Protein AF-A0A7S2QFL0-F1 (afdb_monomer_lite)

Secondary structure (DSSP, 8-state):
------------PPPPPPHHHHHHHHHHHHHHHHTGGGGTS---GGGEEEEEEEEE-TT-TTSPPEESHHHHHHHHHHHHHHHHHHEEEEEEEEEEEE-GGGTSSEEEEEEEEEEETTEEEEEEEEEEEEE------TTS--S-SS-EEEEEEEEEEEESTTHHHHIIIIISS------

InterPro domains:
  IPR018790 Protein of unknown function DUF2358 [PF10184] (26-129)

pLDDT: mean 84.68, std 16.21, range [34.09, 98.31]

Foldseek 3Di:
DDDDDDDDPPPPDPDDDDLVRVLLVVVVVQCQVCQFCLLPDQGDLLLADQQAWEEEDPPPPPQDIDTGSVLVSVLSVQVSVVCNVFFAPKGKDWDKDACVVVVARIKIWMWIWGDGPNHTWIWTKIKGWHWDADPDDPPDPRPGRTGTRYIYIYTPDTPPPVCVVVCCPRRRDRPPPPD

Structure (mmCIF, N/CA/C/O backbone):
data_AF-A0A7S2QFL0-F1
#
_entry.id   AF-A0A7S2QFL0-F1
#
loop_
_atom_site.group_PDB
_atom_site.id
_atom_site.type_symbol
_atom_site.label_atom_id
_atom_site.label_alt_id
_atom_site.label_comp_id
_atom_site.label_asym_id
_atom_site.label_entity_id
_atom_site.label_seq_id
_atom_site.pdbx_PDB_ins_code
_atom_site.Cartn_x
_atom_site.Cartn_y
_atom_site.Cartn_z
_atom_site.occupancy
_atom_site.B_iso_or_equiv
_atom_site.auth_seq_id
_atom_site.auth_comp_id
_atom_site.auth_asym_id
_atom_site.auth_atom_id
_atom_site.pdbx_PDB_model_num
ATOM 1 N N . ASP A 1 1 ? 7.362 33.899 -61.822 1.00 42.28 1 ASP A N 1
ATOM 2 C CA . ASP A 1 1 ? 8.147 32.772 -61.289 1.00 42.28 1 ASP A CA 1
ATOM 3 C C . ASP A 1 1 ? 7.968 32.593 -59.798 1.00 42.28 1 ASP A C 1
ATOM 5 O O . ASP A 1 1 ? 8.412 33.420 -59.016 1.00 42.28 1 ASP A O 1
ATOM 9 N N . ALA A 1 2 ? 7.305 31.508 -59.418 1.00 51.31 2 ALA A N 1
ATOM 10 C CA . ALA A 1 2 ? 7.349 30.940 -58.079 1.00 51.31 2 ALA A CA 1
ATOM 11 C C . ALA A 1 2 ? 7.235 29.419 -58.228 1.00 51.31 2 ALA A C 1
ATOM 13 O O . ALA A 1 2 ? 6.330 28.965 -58.931 1.00 51.31 2 ALA A O 1
ATOM 14 N N . PRO A 1 3 ? 8.082 28.627 -57.551 1.00 54.56 3 PRO A N 1
ATOM 15 C CA . PRO A 1 3 ? 7.730 27.254 -57.259 1.00 54.56 3 PRO A CA 1
ATOM 16 C C . PRO A 1 3 ? 7.607 27.021 -55.751 1.00 54.56 3 PRO A C 1
ATOM 18 O O . PRO A 1 3 ? 8.546 27.162 -54.972 1.00 54.56 3 PRO A O 1
ATOM 21 N N . LEU A 1 4 ? 6.393 26.604 -55.395 1.00 62.41 4 LEU A N 1
ATOM 22 C CA . LEU A 1 4 ? 6.036 25.741 -54.274 1.00 62.41 4 LEU A CA 1
ATOM 23 C C . LEU A 1 4 ? 7.085 24.649 -54.017 1.00 62.41 4 LEU A C 1
ATOM 25 O O . LEU A 1 4 ? 7.407 23.923 -54.954 1.00 62.41 4 LEU A O 1
ATOM 29 N N . ARG A 1 5 ? 7.443 24.402 -52.747 1.00 47.81 5 ARG A N 1
ATOM 30 C CA . ARG A 1 5 ? 7.598 23.032 -52.214 1.00 47.81 5 ARG A CA 1
ATOM 31 C C . ARG A 1 5 ? 7.212 22.946 -50.734 1.00 47.81 5 ARG A C 1
ATOM 33 O O . ARG A 1 5 ? 7.979 23.299 -49.848 1.00 47.81 5 ARG A O 1
ATOM 40 N N . ARG A 1 6 ? 6.005 22.410 -50.506 1.00 60.31 6 ARG A N 1
ATOM 41 C CA . ARG A 1 6 ? 5.670 21.560 -49.351 1.00 60.31 6 ARG A CA 1
ATOM 42 C C . ARG A 1 6 ? 6.537 20.296 -49.396 1.00 60.31 6 ARG A C 1
ATOM 44 O O . ARG A 1 6 ? 6.692 19.755 -50.486 1.00 60.31 6 ARG A O 1
ATOM 51 N N . CYS A 1 7 ? 7.018 19.841 -48.239 1.00 43.88 7 CYS A N 1
ATOM 52 C CA . CYS A 1 7 ? 7.334 18.452 -47.853 1.00 43.88 7 CYS A CA 1
ATOM 53 C C . CYS A 1 7 ? 8.061 18.517 -46.493 1.00 43.88 7 CYS A C 1
ATOM 55 O O . CYS A 1 7 ? 9.087 19.173 -46.404 1.00 43.88 7 CYS A O 1
ATOM 57 N N . GLY A 1 8 ? 7.627 17.901 -45.401 1.00 47.56 8 GLY A N 1
ATOM 58 C CA . GLY A 1 8 ? 6.448 17.092 -45.161 1.00 47.56 8 GLY A CA 1
ATOM 59 C C . GLY A 1 8 ? 6.207 17.008 -43.655 1.00 47.56 8 GLY A C 1
ATOM 60 O O . GLY A 1 8 ? 7.152 16.987 -42.866 1.00 47.56 8 GLY A O 1
ATOM 61 N N . ASP A 1 9 ? 4.932 16.960 -43.285 1.00 47.44 9 ASP A N 1
ATOM 62 C CA . ASP A 1 9 ? 4.506 16.471 -41.984 1.00 47.44 9 ASP A CA 1
ATOM 63 C C . ASP A 1 9 ? 4.979 15.020 -41.860 1.00 47.44 9 ASP A C 1
ATOM 65 O O . ASP A 1 9 ? 4.362 14.087 -42.381 1.00 47.44 9 ASP A O 1
ATOM 69 N N . LEU A 1 10 ? 6.113 14.823 -41.186 1.00 51.12 10 LEU A N 1
ATOM 70 C CA . LEU A 1 10 ? 6.414 13.553 -40.550 1.00 51.12 10 LEU A CA 1
ATOM 71 C C . LEU A 1 10 ? 5.341 13.369 -39.482 1.00 51.12 10 LEU A C 1
ATOM 73 O O . LEU A 1 10 ? 5.481 13.843 -38.357 1.00 51.12 10 LEU A O 1
ATOM 77 N N . LEU A 1 11 ? 4.255 12.700 -39.867 1.00 51.00 11 LEU A N 1
ATOM 78 C CA . LEU A 1 11 ? 3.348 12.022 -38.956 1.00 51.00 11 LEU A CA 1
ATOM 79 C C . LEU A 1 11 ? 4.210 11.093 -38.099 1.00 51.00 11 LEU A C 1
ATOM 81 O O . LEU A 1 11 ? 4.476 9.947 -38.467 1.00 51.00 11 LEU A O 1
ATOM 85 N N . GLN A 1 12 ? 4.711 11.619 -36.981 1.00 56.94 12 GLN A N 1
ATOM 86 C CA . GLN A 1 12 ? 5.310 10.820 -35.934 1.00 56.94 12 GLN A CA 1
ATOM 87 C C . GLN A 1 12 ? 4.223 9.839 -35.523 1.00 56.94 12 GLN A C 1
ATOM 89 O O . GLN A 1 12 ? 3.189 10.222 -34.973 1.00 56.94 12 GLN A O 1
ATOM 94 N N . ARG A 1 13 ? 4.426 8.564 -35.867 1.00 52.84 13 ARG A N 1
ATOM 95 C CA . ARG A 1 13 ? 3.667 7.480 -35.254 1.00 52.84 13 ARG A CA 1
ATOM 96 C C . ARG A 1 13 ? 3.720 7.729 -33.746 1.00 52.84 13 ARG A C 1
ATOM 98 O O . ARG A 1 13 ? 4.829 7.947 -33.252 1.00 52.84 13 ARG A O 1
ATOM 105 N N . PRO A 1 14 ? 2.581 7.733 -33.034 1.00 53.66 14 PRO A N 1
ATOM 106 C CA . PRO A 1 14 ? 2.614 7.866 -31.589 1.00 53.66 14 PRO A CA 1
ATOM 107 C C . PRO A 1 14 ? 3.565 6.797 -31.053 1.00 53.66 14 PRO A C 1
ATOM 109 O O . PRO A 1 14 ? 3.395 5.608 -31.338 1.00 53.66 14 PRO A O 1
ATOM 112 N N . VAL A 1 15 ? 4.628 7.245 -30.382 1.00 74.44 15 VAL A N 1
ATOM 113 C CA . VAL A 1 15 ? 5.564 6.353 -29.704 1.00 74.44 15 VAL A CA 1
ATOM 114 C C . VAL A 1 15 ? 4.725 5.624 -28.664 1.00 74.44 15 VAL A C 1
ATOM 116 O O . VAL A 1 15 ? 4.092 6.259 -27.821 1.00 74.44 15 VAL A O 1
ATOM 119 N N . GLY A 1 16 ? 4.614 4.304 -28.810 1.00 73.69 16 GLY A N 1
ATOM 120 C CA . GLY A 1 16 ? 3.891 3.486 -27.844 1.00 73.69 16 GLY A CA 1
ATOM 121 C C . GLY A 1 16 ? 4.523 3.615 -26.453 1.00 73.69 16 GLY A C 1
ATOM 122 O O . GLY A 1 16 ? 5.692 3.993 -26.354 1.00 73.69 16 GLY A O 1
ATOM 123 N N . PRO A 1 17 ? 3.773 3.300 -25.387 1.00 82.69 17 PRO A N 1
ATOM 124 C CA . PRO A 1 17 ? 4.315 3.324 -24.036 1.00 82.69 17 PRO A CA 1
ATOM 125 C C . PRO A 1 17 ? 5.535 2.404 -23.932 1.00 82.69 17 PRO A C 1
ATOM 127 O O . PRO A 1 17 ? 5.540 1.286 -24.451 1.00 82.69 17 PRO A O 1
ATOM 130 N N . SER A 1 18 ? 6.565 2.888 -23.249 1.00 89.94 18 SER A N 1
ATOM 131 C CA . SER A 1 18 ? 7.755 2.126 -22.887 1.00 89.94 18 SER A CA 1
ATOM 132 C C . SER A 1 18 ? 7.416 0.943 -21.973 1.00 89.94 18 SER A C 1
ATOM 134 O O . SER A 1 18 ? 6.401 0.934 -21.275 1.00 89.94 18 SER A O 1
ATOM 136 N N . ASP A 1 19 ? 8.310 -0.044 -21.901 1.00 90.31 19 ASP A N 1
ATOM 137 C CA . ASP A 1 19 ? 8.172 -1.191 -20.990 1.00 90.31 19 ASP A CA 1
ATOM 138 C C . ASP A 1 19 ? 8.045 -0.778 -19.514 1.00 90.31 19 ASP A C 1
ATOM 140 O O . ASP A 1 19 ? 7.372 -1.447 -18.719 1.00 90.31 19 ASP A O 1
ATOM 144 N N . TYR A 1 20 ? 8.684 0.337 -19.148 1.00 92.25 20 TYR A N 1
ATOM 145 C CA . TYR A 1 20 ? 8.539 0.952 -17.834 1.00 92.25 20 TYR A CA 1
ATOM 146 C C . TYR A 1 20 ? 7.111 1.464 -17.619 1.00 92.25 20 TYR A C 1
ATOM 148 O O . TYR A 1 20 ? 6.484 1.107 -16.624 1.00 92.25 20 TYR A O 1
ATOM 156 N N . GLU A 1 21 ? 6.563 2.235 -18.562 1.00 93.94 21 GLU A N 1
ATOM 157 C CA . GLU A 1 21 ? 5.194 2.767 -18.485 1.00 93.94 21 GLU A CA 1
ATOM 158 C C . GLU A 1 21 ? 4.143 1.650 -18.485 1.00 93.94 21 GLU A C 1
ATOM 160 O O . GLU A 1 21 ? 3.173 1.713 -17.730 1.00 93.94 21 GLU A O 1
ATOM 165 N N . LEU A 1 22 ? 4.361 0.584 -19.261 1.00 93.00 22 LEU A N 1
ATOM 166 C CA . LEU A 1 22 ? 3.514 -0.610 -19.245 1.00 93.00 22 LEU A CA 1
ATOM 167 C C . LEU A 1 22 ? 3.547 -1.316 -17.884 1.00 93.00 22 LEU A C 1
ATOM 169 O O . LEU A 1 22 ? 2.497 -1.704 -17.364 1.00 93.00 22 LEU A O 1
ATOM 173 N N . SER A 1 23 ? 4.733 -1.470 -17.288 1.00 94.38 23 SER A N 1
ATOM 174 C CA . SER A 1 23 ? 4.872 -2.062 -15.953 1.00 94.38 23 SER A CA 1
ATOM 175 C C . SER A 1 23 ? 4.203 -1.190 -14.889 1.00 94.38 23 SER A C 1
ATOM 177 O O . SER A 1 23 ? 3.433 -1.696 -14.073 1.00 94.38 23 SER A O 1
ATOM 179 N N . LEU A 1 24 ? 4.427 0.125 -14.940 1.00 95.81 24 LEU A N 1
ATOM 180 C CA . LEU A 1 24 ? 3.831 1.104 -14.034 1.00 95.81 24 LEU A CA 1
ATOM 181 C C . LEU A 1 24 ? 2.299 1.098 -14.114 1.00 95.81 24 LEU A C 1
ATOM 183 O O . LEU A 1 24 ? 1.635 1.117 -13.077 1.00 95.81 24 LEU A O 1
ATOM 187 N N . GLY A 1 25 ? 1.738 1.019 -15.325 1.00 96.06 25 GLY A N 1
ATOM 188 C CA . GLY A 1 25 ? 0.298 0.893 -15.554 1.00 96.06 25 GLY A CA 1
ATOM 189 C C . GLY A 1 25 ? -0.277 -0.369 -14.910 1.00 96.06 25 GLY A C 1
ATOM 190 O O . GLY A 1 25 ? -1.190 -0.280 -14.094 1.00 96.06 25 GLY A O 1
ATOM 191 N N . ARG A 1 26 ? 0.329 -1.536 -15.169 1.00 96.06 26 ARG A N 1
ATOM 192 C CA . ARG A 1 26 ? -0.095 -2.817 -14.567 1.00 96.06 26 ARG A CA 1
ATOM 193 C C . ARG A 1 26 ? -0.021 -2.811 -13.040 1.00 96.06 26 ARG A C 1
ATOM 195 O O . ARG A 1 26 ? -0.923 -3.323 -12.375 1.00 96.06 26 ARG A O 1
ATOM 202 N N . ILE A 1 27 ? 1.043 -2.236 -12.480 1.00 97.25 27 ILE A N 1
ATOM 203 C CA . ILE A 1 27 ? 1.208 -2.082 -11.029 1.00 97.25 27 ILE A CA 1
ATOM 204 C C . ILE A 1 27 ? 0.105 -1.179 -10.477 1.00 97.25 27 ILE A C 1
ATOM 206 O O . ILE A 1 27 ? -0.557 -1.545 -9.510 1.00 97.25 27 ILE A O 1
ATOM 210 N N . THR A 1 28 ? -0.138 -0.038 -11.119 1.00 97.94 28 THR A N 1
ATOM 211 C CA . THR A 1 28 ? -1.191 0.908 -10.732 1.00 97.94 28 THR A CA 1
ATOM 212 C C . THR A 1 28 ? -2.564 0.239 -10.718 1.00 97.94 28 THR A C 1
ATOM 214 O O . THR A 1 28 ? -3.293 0.373 -9.737 1.00 97.94 28 THR A O 1
ATOM 217 N N . ASP A 1 29 ? -2.911 -0.511 -11.762 1.00 97.56 29 ASP A N 1
ATOM 218 C CA . ASP A 1 29 ? -4.202 -1.198 -11.861 1.00 97.56 29 ASP A CA 1
ATOM 219 C C . ASP A 1 29 ? -4.348 -2.299 -10.806 1.00 97.56 29 ASP A C 1
ATOM 221 O O . ASP A 1 29 ? -5.400 -2.426 -10.175 1.00 97.56 29 ASP A O 1
ATOM 225 N N . THR A 1 30 ? -3.268 -3.039 -10.545 1.00 97.44 30 THR A N 1
ATOM 226 C CA . THR A 1 30 ? -3.239 -4.044 -9.476 1.00 97.44 30 THR A CA 1
ATOM 227 C C . THR A 1 30 ? -3.480 -3.397 -8.116 1.00 97.44 30 THR A C 1
ATOM 229 O O . THR A 1 30 ? -4.362 -3.833 -7.381 1.00 97.44 30 THR A O 1
ATOM 232 N N . LEU A 1 31 ? -2.762 -2.316 -7.795 1.00 97.56 31 LEU A N 1
ATOM 233 C CA . LEU A 1 31 ? -2.926 -1.596 -6.531 1.00 97.56 31 LEU A CA 1
ATOM 234 C C . LEU A 1 31 ? -4.339 -1.003 -6.403 1.00 97.56 31 LEU A C 1
ATOM 236 O O . LEU A 1 31 ? -4.967 -1.158 -5.358 1.00 97.56 31 LEU A O 1
ATOM 240 N N . ARG A 1 32 ? -4.890 -0.398 -7.466 1.00 97.69 32 ARG A N 1
ATOM 241 C CA . ARG A 1 32 ? -6.273 0.121 -7.471 1.00 97.69 32 ARG A CA 1
ATOM 242 C C . ARG A 1 32 ? -7.311 -0.951 -7.161 1.00 97.69 32 ARG A C 1
ATOM 244 O O . ARG A 1 32 ? -8.336 -0.624 -6.577 1.00 97.69 32 ARG A O 1
ATOM 251 N N . SER A 1 33 ? -7.065 -2.196 -7.562 1.00 97.25 33 SER A N 1
ATOM 252 C CA . SER A 1 33 ? -7.954 -3.316 -7.252 1.00 97.25 33 SER A CA 1
ATOM 253 C C . SER A 1 33 ? -7.703 -3.900 -5.860 1.00 97.25 33 SER A C 1
ATOM 255 O O . SER A 1 33 ? -8.649 -4.278 -5.174 1.00 97.25 33 SER A O 1
ATOM 257 N N . ASP A 1 34 ? -6.443 -3.991 -5.436 1.00 96.94 34 ASP A N 1
ATOM 258 C CA . ASP A 1 34 ? -6.057 -4.660 -4.192 1.00 96.94 34 ASP A CA 1
ATOM 259 C C . ASP A 1 34 ? -6.375 -3.840 -2.941 1.00 96.94 34 ASP A C 1
ATOM 261 O O . ASP A 1 34 ? -6.775 -4.421 -1.935 1.00 96.94 34 ASP A O 1
ATOM 265 N N . TYR A 1 35 ? -6.224 -2.512 -2.989 1.00 96.56 35 TYR A N 1
ATOM 266 C CA . TYR A 1 35 ? -6.507 -1.662 -1.830 1.00 96.56 35 TYR A CA 1
ATOM 267 C C . TYR A 1 35 ? -7.977 -1.753 -1.394 1.00 96.56 35 TYR A C 1
ATOM 269 O O . TYR A 1 35 ? -8.200 -2.133 -0.249 1.00 96.56 35 TYR A O 1
ATOM 277 N N . PRO A 1 36 ? -8.984 -1.489 -2.253 1.00 96.94 36 PRO A N 1
ATOM 278 C CA . PRO A 1 36 ? -10.389 -1.586 -1.849 1.00 96.94 36 PRO A CA 1
ATOM 279 C C . PRO A 1 36 ? -10.800 -2.989 -1.407 1.00 96.94 36 PRO A C 1
ATOM 281 O O . PRO A 1 36 ? -11.578 -3.139 -0.471 1.00 96.94 36 PRO A O 1
ATOM 284 N N . ALA A 1 37 ? -10.220 -4.020 -2.023 1.00 96.56 37 ALA A N 1
ATOM 285 C CA . ALA A 1 37 ? -10.517 -5.413 -1.713 1.00 96.56 37 ALA A CA 1
ATOM 286 C C . ALA A 1 37 ? -9.706 -5.965 -0.519 1.00 96.56 37 ALA A C 1
ATOM 288 O O . ALA A 1 37 ? -9.667 -7.181 -0.311 1.00 96.56 37 ALA A O 1
ATOM 289 N N . PHE A 1 38 ? -9.056 -5.100 0.273 1.00 95.56 38 PHE A N 1
ATOM 290 C CA . PHE A 1 38 ? -8.172 -5.494 1.375 1.00 95.56 38 PHE A CA 1
ATOM 291 C C . PHE A 1 38 ? -8.852 -6.396 2.412 1.00 95.56 38 PHE A C 1
ATOM 293 O O . PHE A 1 38 ? -8.197 -7.262 2.980 1.00 95.56 38 PHE A O 1
ATOM 300 N N . PHE A 1 39 ? -10.151 -6.242 2.666 1.00 94.44 39 PHE A N 1
ATOM 301 C CA . PHE A 1 39 ? -10.878 -7.116 3.597 1.00 94.44 39 PHE A CA 1
ATOM 302 C C . PHE A 1 39 ? -11.533 -8.329 2.916 1.00 94.44 39 PHE A C 1
ATOM 304 O O . PHE A 1 39 ? -11.990 -9.239 3.600 1.00 94.44 39 PHE A O 1
ATOM 311 N N . GLU A 1 40 ? -11.548 -8.375 1.583 1.00 93.75 40 GLU A N 1
ATOM 312 C CA . GLU A 1 40 ? -12.319 -9.349 0.800 1.00 93.75 40 GLU A CA 1
ATOM 313 C C . GLU A 1 40 ? -11.455 -10.485 0.242 1.00 93.75 40 GLU A C 1
ATOM 315 O O . GLU A 1 40 ? -11.883 -11.639 0.195 1.00 93.75 40 GLU A O 1
ATOM 320 N N . ARG A 1 41 ? -10.227 -10.183 -0.199 1.00 94.25 41 ARG A N 1
ATOM 321 C CA . ARG A 1 41 ? -9.336 -11.161 -0.842 1.00 94.25 41 ARG A CA 1
ATOM 322 C C . ARG A 1 41 ? -7.871 -10.843 -0.606 1.00 94.25 41 ARG A C 1
ATOM 324 O O . ARG A 1 41 ? -7.492 -9.690 -0.431 1.00 94.25 41 ARG A O 1
ATOM 331 N N . SER A 1 42 ? -7.007 -11.853 -0.684 1.00 91.62 42 SER A N 1
ATOM 332 C CA . SER A 1 42 ? -5.560 -11.619 -0.627 1.00 91.62 42 SER A CA 1
ATOM 333 C C . SER A 1 42 ? -5.071 -10.707 -1.765 1.00 91.62 42 SER A C 1
ATOM 335 O O . SER A 1 42 ? -5.552 -10.843 -2.898 1.00 91.62 42 SER A O 1
ATOM 337 N N . PRO A 1 43 ? -4.097 -9.815 -1.492 1.00 92.88 43 PRO A N 1
ATOM 338 C CA . PRO A 1 43 ? -3.509 -8.971 -2.516 1.00 92.88 43 PRO A CA 1
ATOM 339 C C . PRO A 1 43 ? -2.668 -9.802 -3.480 1.00 92.88 43 PRO A C 1
ATOM 341 O O . PRO A 1 43 ? -2.191 -10.906 -3.183 1.00 92.88 43 PRO A O 1
ATOM 344 N N . SER A 1 44 ? -2.481 -9.243 -4.658 1.00 93.19 44 SER A N 1
ATOM 345 C CA . SER A 1 44 ? -1.753 -9.853 -5.739 1.00 93.19 44 SER A CA 1
ATOM 346 C C . SER A 1 44 ? -0.259 -9.578 -5.603 1.00 93.19 44 SER A C 1
ATOM 348 O O . SER A 1 44 ? 0.213 -8.451 -5.726 1.00 93.19 44 SER A O 1
ATOM 350 N N . PHE A 1 45 ? 0.527 -10.631 -5.382 1.00 94.25 45 PHE A N 1
ATOM 351 C CA . PHE A 1 45 ? 1.963 -10.472 -5.142 1.00 94.25 45 PHE A CA 1
ATOM 352 C C . PHE A 1 45 ? 2.831 -10.521 -6.408 1.00 94.25 45 PHE A C 1
ATOM 354 O O . PHE A 1 45 ? 4.053 -10.406 -6.317 1.00 94.25 45 PHE A O 1
ATOM 361 N N . HIS A 1 46 ? 2.251 -10.711 -7.597 1.00 93.69 46 HIS A N 1
ATOM 362 C CA . HIS A 1 46 ? 3.036 -10.843 -8.833 1.00 93.69 46 HIS A CA 1
ATOM 363 C C . HIS A 1 46 ? 3.721 -9.534 -9.255 1.00 93.69 46 HIS A C 1
ATOM 365 O O . HIS A 1 46 ? 4.682 -9.581 -10.014 1.00 93.69 46 HIS A O 1
ATOM 371 N N . ILE A 1 47 ? 3.261 -8.393 -8.732 1.00 94.75 47 ILE A N 1
ATOM 372 C CA . ILE A 1 47 ? 3.827 -7.073 -9.024 1.00 94.75 47 ILE A CA 1
ATOM 373 C C . ILE A 1 47 ? 5.153 -6.786 -8.312 1.00 94.75 47 ILE A C 1
ATOM 375 O O . ILE A 1 47 ? 5.838 -5.824 -8.654 1.00 94.75 47 ILE A O 1
ATOM 379 N N . TYR A 1 48 ? 5.511 -7.602 -7.320 1.00 95.38 48 TYR A N 1
ATOM 380 C CA . TYR A 1 48 ? 6.685 -7.390 -6.479 1.00 95.38 48 TYR A CA 1
ATOM 381 C C . TYR A 1 48 ? 7.867 -8.244 -6.922 1.00 95.38 48 TYR A C 1
ATOM 383 O O . TYR A 1 48 ? 7.709 -9.425 -7.256 1.00 95.38 48 TYR A O 1
ATOM 391 N N . ASP A 1 49 ? 9.047 -7.643 -6.850 1.00 94.56 49 ASP A N 1
ATOM 392 C CA . ASP A 1 49 ? 10.328 -8.298 -7.059 1.00 94.56 49 ASP A CA 1
ATOM 393 C C . ASP A 1 49 ? 10.623 -9.297 -5.932 1.00 94.56 49 ASP A C 1
ATOM 395 O O . ASP A 1 49 ? 10.196 -9.115 -4.786 1.00 94.56 49 ASP A O 1
ATOM 399 N N . ASP A 1 50 ? 11.360 -10.364 -6.239 1.00 93.00 50 ASP A N 1
ATOM 400 C CA . ASP A 1 50 ? 11.689 -11.397 -5.255 1.00 93.00 50 ASP A CA 1
ATOM 401 C C . ASP A 1 50 ? 12.600 -10.862 -4.135 1.00 93.00 50 ASP A C 1
ATOM 403 O O . ASP A 1 50 ? 12.481 -11.300 -2.985 1.00 93.00 50 ASP A O 1
ATOM 407 N N . ALA A 1 51 ? 13.427 -9.853 -4.428 1.00 94.31 51 ALA A N 1
ATOM 408 C CA . ALA A 1 51 ? 14.308 -9.167 -3.487 1.00 94.31 51 ALA A CA 1
ATOM 409 C C . ALA A 1 51 ? 13.687 -7.897 -2.872 1.00 94.31 51 ALA A C 1
ATOM 411 O O . ALA A 1 51 ? 14.419 -7.075 -2.315 1.00 94.31 51 ALA A O 1
ATOM 412 N N . ILE A 1 52 ? 12.355 -7.739 -2.927 1.00 95.12 52 ILE A N 1
ATOM 413 C CA . ILE A 1 52 ? 11.661 -6.557 -2.400 1.00 95.12 52 ILE A CA 1
ATOM 414 C C . ILE A 1 52 ? 12.113 -6.168 -0.989 1.00 95.12 52 ILE A C 1
ATOM 416 O O . ILE A 1 52 ? 12.251 -6.997 -0.084 1.00 95.12 52 ILE A O 1
ATOM 420 N N . VAL A 1 53 ? 12.282 -4.866 -0.801 1.00 95.50 53 VAL A N 1
ATOM 421 C CA . VAL A 1 53 ? 12.567 -4.227 0.475 1.00 95.50 53 VAL A CA 1
ATOM 422 C C . VAL A 1 53 ? 11.317 -3.488 0.946 1.00 95.50 53 VAL A C 1
ATOM 424 O O . VAL A 1 53 ? 10.782 -2.637 0.239 1.00 95.50 53 VAL A O 1
ATOM 427 N N . PHE A 1 54 ? 10.856 -3.809 2.151 1.00 93.81 54 PHE A N 1
ATOM 428 C CA . PHE A 1 54 ? 9.664 -3.231 2.756 1.00 93.81 54 PHE A CA 1
ATOM 429 C C . PHE A 1 54 ? 9.979 -2.545 4.088 1.00 93.81 54 PHE A C 1
ATOM 431 O O . PHE A 1 54 ? 10.623 -3.125 4.967 1.00 93.81 54 PHE A O 1
ATOM 438 N N . MET A 1 55 ? 9.527 -1.301 4.239 1.00 91.69 55 MET A N 1
ATOM 439 C CA . MET A 1 55 ? 9.849 -0.441 5.379 1.00 91.69 55 MET A CA 1
ATOM 440 C C . MET A 1 55 ? 8.625 0.277 5.943 1.00 91.69 55 MET A C 1
ATOM 442 O O . MET A 1 55 ? 7.723 0.669 5.204 1.00 91.69 55 MET A O 1
ATOM 446 N N . LEU A 1 56 ? 8.647 0.525 7.253 1.00 89.38 56 LEU A N 1
ATOM 447 C CA . LEU A 1 56 ? 7.813 1.554 7.869 1.00 89.38 56 LEU A CA 1
ATOM 448 C C . LEU A 1 56 ? 8.628 2.841 7.993 1.00 89.38 56 LEU A C 1
ATOM 450 O O . LEU A 1 56 ? 9.725 2.833 8.553 1.00 89.38 56 LEU A O 1
ATOM 454 N N . GLY A 1 57 ? 8.095 3.926 7.441 1.00 86.88 57 GLY A N 1
ATOM 455 C CA . GLY A 1 57 ? 8.612 5.274 7.634 1.00 86.88 57 GLY A CA 1
ATOM 456 C C . GLY A 1 57 ? 8.017 5.900 8.892 1.00 86.88 57 GLY A C 1
ATOM 457 O O . GLY A 1 57 ? 7.893 5.247 9.929 1.00 86.88 57 GLY A O 1
ATOM 458 N N . THR A 1 58 ? 7.633 7.170 8.813 1.00 83.69 58 THR A N 1
ATOM 459 C CA . THR A 1 58 ? 7.074 7.922 9.948 1.00 83.69 58 THR A CA 1
ATOM 460 C C . THR A 1 58 ? 5.778 7.278 10.471 1.00 83.69 58 THR A C 1
ATOM 462 O O . THR A 1 58 ? 4.969 6.826 9.658 1.00 83.69 58 THR A O 1
ATOM 465 N N . PRO A 1 59 ? 5.518 7.226 11.795 1.00 79.62 59 PRO A N 1
ATOM 466 C CA . PRO A 1 59 ? 6.374 7.602 12.930 1.00 79.62 59 PRO A CA 1
ATOM 467 C C . PRO A 1 59 ? 7.258 6.448 13.448 1.00 79.62 59 PRO A C 1
ATOM 469 O O . PRO A 1 59 ? 7.727 6.484 14.582 1.00 79.62 59 PRO A O 1
ATOM 472 N N . PHE A 1 60 ? 7.465 5.400 12.657 1.00 82.19 60 PHE A N 1
ATOM 473 C CA . PHE A 1 60 ? 8.092 4.140 13.059 1.00 82.19 60 PHE A CA 1
ATOM 474 C C . PHE A 1 60 ? 9.545 4.005 12.574 1.00 82.19 60 PHE A C 1
ATOM 476 O O . PHE A 1 60 ? 10.029 2.904 12.300 1.00 82.19 60 PHE A O 1
ATOM 483 N N . HIS A 1 61 ? 10.271 5.122 12.492 1.00 69.88 61 HIS A N 1
ATOM 484 C CA . HIS A 1 61 ? 11.691 5.111 12.151 1.00 69.88 61 HIS A CA 1
ATOM 485 C C . HIS A 1 61 ? 12.476 4.280 13.180 1.00 69.88 61 HIS A C 1
ATOM 487 O O . HIS A 1 61 ? 12.395 4.528 14.380 1.00 69.88 61 HIS A O 1
ATOM 493 N N . GLY A 1 62 ? 13.224 3.279 12.714 1.00 69.62 62 GLY A N 1
ATOM 494 C CA . GLY A 1 62 ? 14.003 2.368 13.567 1.00 69.62 62 GLY A CA 1
ATOM 495 C C . GLY A 1 62 ? 13.443 0.949 13.652 1.00 69.62 62 GLY A C 1
ATOM 496 O O . GLY A 1 62 ? 14.103 0.055 14.179 1.00 69.62 62 GLY A O 1
ATOM 497 N N . VAL A 1 63 ? 12.260 0.710 13.089 1.00 80.75 63 VAL A N 1
ATOM 498 C CA . VAL A 1 63 ? 11.731 -0.642 12.952 1.00 80.75 63 VAL A CA 1
ATOM 499 C C . VAL A 1 63 ? 12.457 -1.381 11.811 1.00 80.75 63 VAL A C 1
ATOM 501 O O . VAL A 1 63 ? 12.729 -0.811 10.754 1.00 80.75 63 VAL A O 1
ATOM 504 N N . GLN A 1 64 ? 12.806 -2.655 12.031 1.00 82.56 64 GLN A N 1
ATOM 505 C CA . GLN A 1 64 ? 13.613 -3.445 11.097 1.00 82.56 64 GLN A CA 1
ATOM 506 C C . GLN A 1 64 ? 12.946 -3.581 9.722 1.00 82.56 64 GLN A C 1
ATOM 508 O O . GLN A 1 64 ? 11.802 -4.009 9.607 1.00 82.56 64 GLN A O 1
ATOM 513 N N . THR A 1 65 ? 13.698 -3.282 8.667 1.00 89.12 65 THR A N 1
ATOM 514 C CA . THR A 1 65 ? 13.288 -3.500 7.278 1.00 89.12 65 THR A CA 1
ATOM 515 C C . THR A 1 65 ? 13.029 -4.979 6.991 1.00 89.12 65 THR A C 1
ATOM 517 O O . THR A 1 65 ? 13.878 -5.830 7.265 1.00 89.12 65 THR A O 1
ATOM 520 N N . LEU A 1 66 ? 11.897 -5.284 6.359 1.00 90.56 66 LEU A N 1
ATOM 521 C CA . LEU A 1 66 ? 11.598 -6.617 5.845 1.00 90.56 66 LEU A CA 1
ATOM 522 C C . LEU A 1 66 ? 12.199 -6.764 4.446 1.00 90.56 66 LEU A C 1
ATOM 524 O O . LEU A 1 66 ? 12.007 -5.910 3.585 1.00 90.56 66 LEU A O 1
ATOM 528 N N . ARG A 1 67 ? 12.944 -7.846 4.217 1.00 93.25 67 ARG A N 1
ATOM 529 C CA . ARG A 1 67 ? 13.585 -8.132 2.929 1.00 93.25 67 ARG A CA 1
ATOM 530 C C . ARG A 1 67 ? 13.097 -9.459 2.368 1.00 93.25 67 ARG A C 1
ATOM 532 O O . ARG A 1 67 ? 12.918 -10.429 3.109 1.00 93.25 67 ARG A O 1
ATOM 539 N N . GLY A 1 68 ? 12.931 -9.486 1.054 1.00 94.00 68 GLY A N 1
ATOM 540 C CA . GLY A 1 68 ? 12.509 -10.649 0.297 1.00 94.00 68 GLY A CA 1
ATOM 541 C C . GLY A 1 68 ? 10.992 -10.810 0.250 1.00 94.00 68 GLY A C 1
ATOM 542 O O . GLY A 1 68 ? 10.268 -10.631 1.237 1.00 94.00 68 GLY A O 1
ATOM 543 N N . LYS A 1 69 ? 10.505 -11.228 -0.916 1.00 93.12 69 LYS A N 1
ATOM 544 C CA . LYS A 1 69 ? 9.078 -11.354 -1.222 1.00 93.12 69 LYS A CA 1
ATOM 545 C C . LYS A 1 69 ? 8.349 -12.320 -0.306 1.00 93.12 69 LYS A C 1
ATOM 547 O O . LYS A 1 69 ? 7.229 -12.033 0.100 1.00 93.12 69 LYS A O 1
ATOM 552 N N . ARG A 1 70 ? 8.977 -13.433 0.086 1.00 92.44 70 ARG A N 1
ATOM 553 C CA . ARG A 1 70 ? 8.373 -14.407 1.012 1.00 92.44 70 ARG A CA 1
ATOM 554 C C . ARG A 1 70 ? 8.038 -13.771 2.364 1.00 92.44 70 ARG A C 1
ATOM 556 O O . ARG A 1 70 ? 6.913 -13.917 2.843 1.00 92.44 70 ARG A O 1
ATOM 563 N N . SER A 1 71 ? 8.995 -13.056 2.952 1.00 90.19 71 SER A N 1
ATOM 564 C CA . SER A 1 71 ? 8.831 -12.356 4.231 1.00 90.19 71 SER A CA 1
ATOM 565 C C . SER A 1 71 ? 7.764 -11.271 4.125 1.00 90.19 71 SER A C 1
ATOM 567 O O . SER A 1 71 ? 6.873 -11.194 4.969 1.00 90.19 71 SER A O 1
ATOM 569 N N . TYR A 1 72 ? 7.805 -10.496 3.040 1.00 91.31 72 TYR A N 1
ATOM 570 C CA . TYR A 1 72 ? 6.817 -9.466 2.737 1.00 91.31 72 TYR A CA 1
ATOM 571 C C . TYR A 1 72 ? 5.391 -10.030 2.619 1.00 91.31 72 TYR A C 1
ATOM 573 O O . TYR A 1 72 ? 4.480 -9.561 3.301 1.00 91.31 72 TYR A O 1
ATOM 581 N N . CYS A 1 73 ? 5.199 -11.096 1.833 1.00 92.06 73 CYS A N 1
ATOM 582 C CA . CYS A 1 73 ? 3.901 -11.756 1.666 1.00 92.06 73 CYS A CA 1
ATOM 583 C C . CYS A 1 73 ? 3.364 -12.293 2.997 1.00 92.06 73 CYS A C 1
ATOM 585 O O . CYS A 1 73 ? 2.176 -12.152 3.286 1.00 92.06 73 CYS A O 1
ATOM 587 N N . LYS A 1 74 ? 4.228 -12.909 3.816 1.00 89.88 74 LYS A N 1
ATOM 588 C CA . LYS A 1 74 ? 3.855 -13.421 5.142 1.00 89.88 74 LYS A CA 1
ATOM 589 C C . LYS A 1 74 ? 3.384 -12.287 6.053 1.00 89.88 74 LYS A C 1
ATOM 591 O O . LYS A 1 74 ? 2.330 -12.419 6.669 1.00 89.88 74 LYS A O 1
ATOM 596 N N . ALA A 1 75 ? 4.125 -11.180 6.101 1.00 86.88 75 ALA A N 1
ATOM 597 C CA . ALA A 1 75 ? 3.781 -10.024 6.923 1.00 86.88 75 ALA A CA 1
ATOM 598 C C . ALA A 1 75 ? 2.458 -9.379 6.486 1.00 86.88 75 ALA A C 1
ATOM 600 O O . ALA A 1 75 ? 1.611 -9.102 7.331 1.00 86.88 75 ALA A O 1
ATOM 601 N N . LEU A 1 76 ? 2.242 -9.177 5.182 1.00 89.25 76 LEU A N 1
ATOM 602 C CA . LEU A 1 76 ? 0.987 -8.605 4.688 1.00 89.25 76 LEU A CA 1
ATOM 603 C C . LEU A 1 76 ? -0.216 -9.519 4.913 1.00 89.25 76 LEU A C 1
ATOM 605 O O . LEU A 1 76 ? -1.263 -9.038 5.331 1.00 89.25 76 LEU A O 1
ATOM 609 N N . ARG A 1 77 ? -0.075 -10.830 4.695 1.00 90.44 77 ARG A N 1
ATOM 610 C CA . ARG A 1 77 ? -1.153 -11.782 5.002 1.00 90.44 77 ARG A CA 1
ATOM 611 C C . ARG A 1 77 ? -1.481 -11.794 6.490 1.00 90.44 77 ARG A C 1
ATOM 613 O O . ARG A 1 77 ? -2.650 -11.799 6.841 1.00 90.44 77 ARG A O 1
ATOM 620 N N . ALA A 1 78 ? -0.471 -11.756 7.360 1.00 86.75 78 ALA A N 1
ATOM 621 C CA . ALA A 1 78 ? -0.693 -11.669 8.801 1.00 86.75 78 ALA A CA 1
ATOM 622 C C . ALA A 1 78 ? -1.449 -10.386 9.177 1.00 86.75 78 ALA A C 1
ATOM 624 O O . ALA A 1 78 ? -2.422 -10.461 9.924 1.00 86.75 78 ALA A O 1
ATOM 625 N N . LEU A 1 79 ? -1.061 -9.234 8.615 1.00 87.31 79 LEU A N 1
ATOM 626 C CA . LEU A 1 79 ? -1.785 -7.975 8.809 1.00 87.31 79 LEU A CA 1
ATOM 627 C C . LEU A 1 79 ? -3.238 -8.084 8.354 1.00 87.31 79 LEU A C 1
ATOM 629 O O . LEU A 1 79 ? -4.136 -7.682 9.084 1.00 87.31 79 LEU A O 1
ATOM 633 N N . GLN A 1 80 ? -3.459 -8.631 7.163 1.00 90.81 80 GLN A N 1
ATOM 634 C CA . GLN A 1 80 ? -4.784 -8.775 6.580 1.00 90.81 80 GLN A CA 1
ATOM 635 C C . GLN A 1 80 ? -5.673 -9.690 7.425 1.00 90.81 80 GLN A C 1
ATOM 637 O O . GLN A 1 80 ? -6.804 -9.327 7.723 1.00 90.81 80 GLN A O 1
ATOM 642 N N . THR A 1 81 ? -5.155 -10.832 7.880 1.00 88.56 81 THR A N 1
ATOM 643 C CA . THR A 1 81 ? -5.878 -11.740 8.779 1.00 88.56 81 THR A CA 1
ATOM 644 C C . THR A 1 81 ? -6.214 -11.062 10.105 1.00 88.56 81 THR A C 1
ATOM 646 O O . THR A 1 81 ? -7.335 -11.178 10.591 1.00 88.56 81 THR A O 1
ATOM 649 N N . LEU A 1 82 ? -5.265 -10.334 10.702 1.00 85.88 82 LEU A N 1
ATOM 650 C CA . LEU A 1 82 ? -5.509 -9.592 11.941 1.00 85.88 82 LEU A CA 1
ATOM 651 C C . LEU A 1 82 ? -6.585 -8.525 11.743 1.00 85.88 82 LEU A C 1
ATOM 653 O O . LEU A 1 82 ? -7.520 -8.445 12.533 1.00 85.88 82 LEU A O 1
ATOM 657 N N . ALA A 1 83 ? -6.477 -7.734 10.679 1.00 88.38 83 ALA A N 1
ATOM 658 C CA . ALA A 1 83 ? -7.439 -6.694 10.362 1.00 88.38 83 ALA A CA 1
ATOM 659 C C . ALA A 1 83 ? -8.827 -7.286 10.074 1.00 88.38 83 ALA A C 1
ATOM 661 O O . ALA A 1 83 ? -9.798 -6.831 10.664 1.00 88.38 83 ALA A O 1
ATOM 662 N N . GLY A 1 84 ? -8.925 -8.337 9.257 1.00 89.50 84 GLY A N 1
ATOM 663 C CA . GLY A 1 84 ? -10.194 -8.999 8.935 1.00 89.50 84 GLY A CA 1
ATOM 664 C C . GLY A 1 84 ? -10.891 -9.635 10.140 1.00 89.50 84 GLY A C 1
ATOM 665 O O . GLY A 1 84 ? -12.112 -9.723 10.161 1.00 89.50 84 GLY A O 1
ATOM 666 N N . ASN A 1 85 ? -10.138 -10.028 11.172 1.00 88.31 85 ASN A N 1
ATOM 667 C CA . ASN A 1 85 ? -10.710 -10.558 12.412 1.00 88.31 85 ASN A CA 1
ATOM 668 C C . ASN A 1 85 ? -11.118 -9.464 13.414 1.00 88.31 85 ASN A C 1
ATOM 670 O O . ASN A 1 85 ? -11.988 -9.697 14.254 1.00 88.31 85 ASN A O 1
ATOM 674 N N . LEU A 1 86 ? -10.458 -8.303 13.383 1.00 88.06 86 LEU A N 1
ATOM 675 C CA . LEU A 1 86 ? -10.632 -7.244 14.385 1.00 88.06 86 LEU A CA 1
ATOM 676 C C . LEU A 1 86 ? -11.561 -6.120 13.926 1.00 88.06 86 LEU A C 1
ATOM 678 O O . LEU A 1 86 ? -12.262 -5.537 14.755 1.00 88.06 86 LEU A O 1
ATOM 682 N N . VAL A 1 87 ? -11.536 -5.794 12.636 1.00 92.19 87 VAL A N 1
ATOM 683 C CA . VAL A 1 87 ? -12.253 -4.663 12.049 1.00 92.19 87 VAL A CA 1
ATOM 684 C C . VAL A 1 87 ? -13.587 -5.146 11.500 1.00 92.19 87 VAL A C 1
ATOM 686 O O . VAL A 1 87 ? -13.641 -6.004 10.623 1.00 92.19 87 VAL A O 1
ATOM 689 N N . ARG A 1 88 ? -14.671 -4.567 12.006 1.00 92.44 88 ARG A N 1
ATOM 690 C CA . ARG A 1 88 ? -16.014 -4.702 11.442 1.00 92.44 88 ARG A CA 1
ATOM 691 C C . ARG A 1 88 ? -16.246 -3.605 10.418 1.00 92.44 88 ARG A C 1
ATOM 693 O O . ARG A 1 88 ? -15.760 -2.490 10.612 1.00 92.44 88 ARG A O 1
ATOM 700 N N . ASP A 1 89 ? -16.971 -3.946 9.356 1.00 93.94 89 ASP A N 1
ATOM 701 C CA . ASP A 1 89 ? -17.344 -3.022 8.277 1.00 93.94 89 ASP A CA 1
ATOM 702 C C . ASP A 1 89 ? -16.125 -2.276 7.706 1.00 93.94 89 ASP A C 1
ATOM 704 O O . ASP A 1 89 ? -16.151 -1.074 7.450 1.00 93.94 89 ASP A O 1
ATOM 708 N N . GLY A 1 90 ? -15.013 -3.011 7.582 1.00 94.31 90 GLY A N 1
ATOM 709 C CA . GLY A 1 90 ? -13.729 -2.482 7.154 1.00 94.31 90 GLY A CA 1
ATOM 710 C C . GLY A 1 90 ? -13.766 -2.025 5.700 1.00 94.31 90 GLY A C 1
ATOM 711 O O . GLY A 1 90 ? -14.109 -2.802 4.811 1.00 94.31 90 GLY A O 1
ATOM 712 N N . ILE A 1 91 ? -13.371 -0.779 5.450 1.00 96.12 91 ILE A N 1
ATOM 713 C CA . ILE A 1 91 ? -13.308 -0.193 4.108 1.00 96.12 91 ILE A CA 1
ATOM 714 C C . ILE A 1 91 ? -11.940 0.442 3.919 1.00 96.12 91 ILE A C 1
ATOM 716 O O . ILE A 1 91 ? -11.429 1.133 4.804 1.00 96.12 91 ILE A O 1
ATOM 720 N N . VAL A 1 92 ? -11.354 0.226 2.745 1.00 97.31 92 VAL A N 1
ATOM 721 C CA . VAL A 1 92 ? -10.109 0.875 2.346 1.00 97.31 92 VAL A CA 1
ATOM 722 C C . VAL A 1 92 ? -10.344 1.677 1.076 1.00 97.31 92 VAL A C 1
ATOM 724 O O . VAL A 1 92 ? -10.771 1.152 0.053 1.00 97.31 92 VAL A O 1
ATOM 727 N N . GLU A 1 93 ? -10.024 2.960 1.128 1.00 97.31 93 GLU A N 1
ATOM 728 C CA . GLU A 1 93 ? -10.014 3.837 -0.039 1.00 97.31 93 GLU A CA 1
ATOM 729 C C . GLU A 1 93 ? -8.572 4.185 -0.388 1.00 97.31 93 GLU A C 1
ATOM 731 O O . GLU A 1 93 ? -7.721 4.306 0.496 1.00 97.31 93 GLU A O 1
ATOM 736 N N . CYS A 1 94 ? -8.280 4.361 -1.677 1.00 97.88 94 CYS A N 1
ATOM 737 C CA . CYS A 1 94 ? -6.948 4.752 -2.118 1.00 97.88 94 CYS A CA 1
ATOM 738 C C . CYS A 1 94 ? -6.984 5.766 -3.263 1.00 97.88 94 CYS A C 1
ATOM 740 O O . CYS A 1 94 ? -7.916 5.819 -4.067 1.00 97.88 94 CYS A O 1
ATOM 742 N N . ARG A 1 95 ? -5.930 6.576 -3.341 1.00 97.88 95 ARG A N 1
ATOM 743 C CA . ARG A 1 95 ? -5.648 7.525 -4.415 1.00 97.88 95 ARG A CA 1
ATOM 744 C C . ARG A 1 95 ? -4.200 7.349 -4.833 1.00 97.88 95 ARG A C 1
ATOM 746 O O . ARG A 1 95 ? -3.283 7.62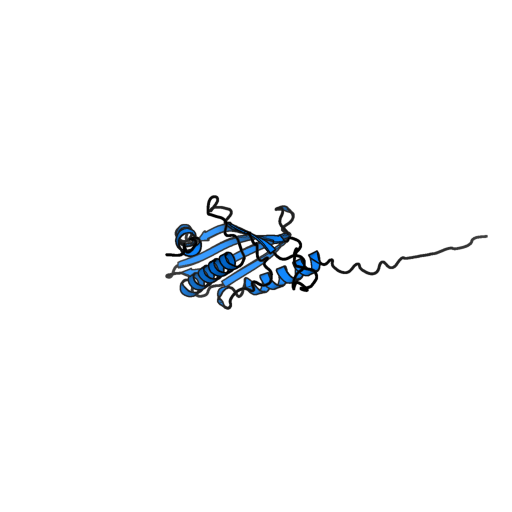8 -4.062 1.00 97.88 95 ARG A O 1
ATOM 753 N N . ILE A 1 96 ? -4.012 6.878 -6.059 1.00 97.94 96 ILE A N 1
ATOM 754 C CA . ILE A 1 96 ? -2.687 6.688 -6.649 1.00 97.94 96 ILE A CA 1
ATOM 755 C C . ILE A 1 96 ? -2.303 7.949 -7.415 1.00 97.94 96 ILE A C 1
ATOM 757 O O . ILE A 1 96 ? -3.089 8.447 -8.222 1.00 97.94 96 ILE A O 1
ATOM 761 N N . GLY A 1 97 ? -1.100 8.447 -7.165 1.00 96.38 97 GLY A N 1
ATOM 762 C CA . GLY A 1 97 ? -0.506 9.587 -7.843 1.00 96.38 97 GLY A CA 1
ATOM 763 C C . GLY A 1 97 ? 0.976 9.372 -8.127 1.00 96.38 97 GLY A C 1
ATOM 764 O O . GLY A 1 97 ? 1.550 8.320 -7.829 1.00 96.38 97 GLY A O 1
ATOM 765 N N . ASP A 1 98 ? 1.583 10.402 -8.708 1.00 96.25 98 ASP A N 1
ATOM 766 C CA . ASP A 1 98 ? 2.996 10.398 -9.061 1.00 96.25 98 ASP A CA 1
ATOM 767 C C . ASP A 1 98 ? 3.892 10.404 -7.809 1.00 96.25 98 ASP A C 1
ATOM 769 O O . ASP A 1 98 ? 3.723 11.221 -6.897 1.00 96.25 98 ASP A O 1
ATOM 773 N N . GLY A 1 99 ? 4.831 9.458 -7.762 1.00 95.44 99 GLY A N 1
ATOM 774 C CA . GLY A 1 99 ? 5.825 9.338 -6.701 1.00 95.44 99 GLY A CA 1
ATOM 775 C C . GLY A 1 99 ? 7.104 10.137 -6.951 1.00 95.44 99 GLY A C 1
ATOM 776 O O . GLY A 1 99 ? 7.897 10.275 -6.015 1.00 95.44 99 GLY A O 1
ATOM 777 N N . THR A 1 100 ? 7.326 10.665 -8.164 1.00 95.12 100 THR A N 1
ATOM 778 C CA . THR A 1 100 ? 8.618 11.262 -8.549 1.00 95.12 100 THR A CA 1
ATOM 779 C C . THR A 1 100 ? 9.083 12.403 -7.640 1.00 95.12 100 THR A C 1
ATOM 781 O O . THR A 1 100 ? 10.276 12.418 -7.321 1.00 95.12 100 THR A O 1
ATOM 784 N N . PRO A 1 101 ? 8.210 13.282 -7.092 1.00 95.50 101 PRO A N 1
ATOM 785 C CA . PRO A 1 101 ? 8.649 14.334 -6.168 1.00 95.50 101 PRO A CA 1
ATOM 786 C C . PRO A 1 101 ? 9.250 13.804 -4.857 1.00 95.50 101 PRO A C 1
ATOM 788 O O . PRO A 1 101 ? 9.883 14.556 -4.123 1.00 95.50 101 PRO A O 1
ATOM 791 N N . TYR A 1 102 ? 9.046 12.519 -4.560 1.00 91.12 102 TYR A N 1
ATOM 792 C CA . TYR A 1 102 ? 9.525 11.831 -3.363 1.00 91.12 102 TYR A CA 1
ATOM 793 C C . TYR A 1 102 ? 10.654 10.835 -3.669 1.00 91.12 102 TYR A C 1
ATOM 795 O O . TYR A 1 102 ? 11.065 10.097 -2.780 1.00 91.12 102 TYR A O 1
ATOM 803 N N . GLY A 1 103 ? 11.150 10.776 -4.912 1.00 94.31 103 GLY A N 1
ATOM 804 C CA . GLY A 1 103 ? 12.164 9.797 -5.326 1.00 94.31 103 GLY A CA 1
ATOM 805 C C . GLY A 1 103 ? 11.617 8.378 -5.534 1.00 94.31 103 GLY A C 1
ATOM 806 O O . GLY A 1 103 ? 12.375 7.409 -5.497 1.00 94.31 103 GLY A O 1
ATOM 807 N N . HIS A 1 104 ? 10.307 8.247 -5.753 1.00 96.56 104 HIS A N 1
ATOM 808 C CA . HIS A 1 104 ? 9.617 6.975 -5.966 1.00 96.56 104 HIS A CA 1
ATOM 809 C C . HIS A 1 104 ? 8.879 6.973 -7.309 1.00 96.56 104 HIS A C 1
ATOM 811 O O . HIS A 1 104 ? 8.697 8.010 -7.934 1.00 96.56 104 HIS A O 1
ATOM 817 N N . ALA A 1 105 ? 8.446 5.807 -7.778 1.00 96.75 105 ALA A N 1
ATOM 818 C CA . ALA A 1 105 ? 7.661 5.698 -9.005 1.00 96.75 105 ALA A CA 1
ATOM 819 C C . ALA A 1 105 ? 6.175 5.986 -8.755 1.00 96.75 105 ALA A C 1
ATOM 821 O O . ALA A 1 105 ? 5.528 6.657 -9.552 1.00 96.75 105 ALA A O 1
ATOM 822 N N . LEU A 1 106 ? 5.634 5.493 -7.636 1.00 98.00 106 LEU A N 1
ATOM 823 C CA . LEU A 1 106 ? 4.237 5.698 -7.258 1.00 98.00 106 LEU A CA 1
ATOM 824 C C . LEU A 1 106 ? 4.123 6.179 -5.820 1.00 98.00 106 LEU A C 1
ATOM 826 O O . LEU A 1 106 ? 4.857 5.734 -4.932 1.00 98.00 106 LEU A O 1
ATOM 830 N N . LYS A 1 107 ? 3.120 7.024 -5.601 1.00 98.00 107 LYS A N 1
ATOM 831 C CA . LYS A 1 107 ? 2.622 7.412 -4.288 1.00 98.00 107 LYS A CA 1
ATOM 832 C C . LYS A 1 107 ? 1.158 7.012 -4.184 1.00 98.00 107 LYS A C 1
ATOM 834 O O . LYS A 1 107 ? 0.339 7.439 -4.991 1.00 98.00 107 LYS A O 1
ATOM 839 N N . VAL A 1 108 ? 0.810 6.232 -3.171 1.00 98.31 108 VAL A N 1
ATOM 840 C CA . VAL A 1 108 ? -0.569 5.829 -2.893 1.00 98.31 108 VAL A CA 1
ATOM 841 C C . VAL A 1 108 ? -0.972 6.372 -1.538 1.00 98.31 108 VAL A C 1
ATOM 843 O O . VAL A 1 108 ? -0.498 5.904 -0.510 1.00 98.31 108 VAL A O 1
ATOM 846 N N . HIS A 1 109 ? -1.851 7.365 -1.530 1.00 98.00 109 HIS A N 1
ATOM 847 C CA . HIS A 1 109 ? -2.523 7.789 -0.306 1.00 98.00 109 HIS A CA 1
ATOM 848 C C . HIS A 1 109 ? -3.709 6.864 -0.065 1.00 98.00 109 HIS A C 1
ATOM 850 O O . HIS A 1 109 ? -4.481 6.613 -0.991 1.00 98.00 109 HIS A O 1
ATOM 856 N N . TRP A 1 110 ? -3.840 6.322 1.138 1.00 97.94 110 TRP A N 1
ATOM 857 C CA . TRP A 1 110 ? -4.927 5.414 1.468 1.00 97.94 110 TRP A CA 1
ATOM 858 C C . TRP A 1 110 ? -5.470 5.658 2.868 1.00 97.94 110 TRP A C 1
ATOM 860 O O . TRP A 1 110 ? -4.759 6.071 3.789 1.00 97.94 110 TRP A O 1
ATOM 870 N N . THR A 1 111 ? -6.758 5.373 3.019 1.00 97.19 111 THR A N 1
ATOM 871 C CA . THR A 1 111 ? -7.471 5.436 4.289 1.00 97.19 111 THR A CA 1
ATOM 872 C C . THR A 1 111 ? -8.158 4.112 4.551 1.00 97.19 111 THR A C 1
ATOM 874 O O . THR A 1 111 ? -8.912 3.637 3.710 1.00 97.19 111 THR A O 1
ATOM 877 N N . CYS A 1 112 ? -7.912 3.533 5.721 1.00 96.12 112 CYS A N 1
ATOM 878 C CA . CYS A 1 112 ? -8.607 2.356 6.222 1.00 96.12 112 CYS A CA 1
ATOM 879 C C . CYS A 1 112 ? -9.531 2.785 7.364 1.00 96.12 112 CYS A C 1
ATOM 881 O O . CYS A 1 112 ? -9.073 3.379 8.343 1.00 96.12 112 CYS A O 1
ATOM 883 N N . GLY A 1 113 ? -10.824 2.521 7.217 1.00 95.69 113 GLY A N 1
ATOM 884 C CA . GLY A 1 113 ? -11.856 2.805 8.206 1.00 95.69 113 GLY A CA 1
ATOM 885 C C . GLY A 1 113 ? -12.601 1.539 8.616 1.00 95.69 113 GLY A C 1
ATOM 886 O O . GLY A 1 113 ? -12.538 0.527 7.924 1.00 95.69 113 GLY A O 1
ATOM 887 N N . GLY A 1 114 ? -13.299 1.601 9.745 1.00 95.06 114 GLY A N 1
ATOM 888 C CA . GLY A 1 114 ? -14.179 0.537 10.230 1.00 95.06 114 GLY A CA 1
ATOM 889 C C . GLY A 1 114 ? -14.419 0.675 11.728 1.00 95.06 114 GLY A C 1
ATOM 890 O O . GLY A 1 114 ? -14.182 1.738 12.301 1.00 95.06 114 GLY A O 1
ATOM 891 N N . THR A 1 115 ? -14.819 -0.405 12.388 1.00 93.50 115 THR A N 1
ATOM 892 C CA . THR A 1 115 ? -15.039 -0.415 13.841 1.00 93.50 115 THR A CA 1
ATOM 893 C C . THR A 1 115 ? -14.260 -1.551 14.499 1.00 93.50 115 THR A C 1
ATOM 895 O O . THR A 1 115 ? -14.356 -2.703 14.084 1.00 93.50 115 THR A O 1
ATOM 8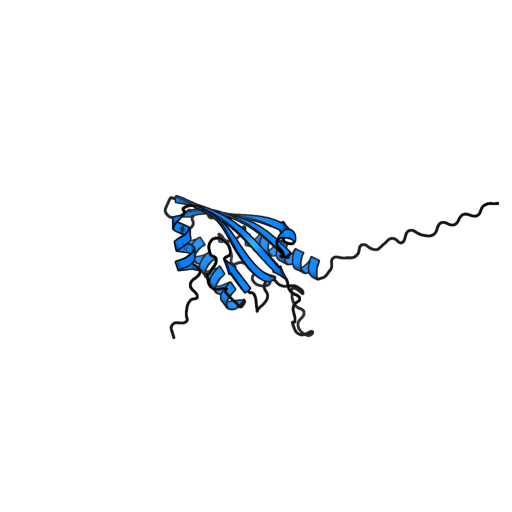98 N N . VAL A 1 116 ? -13.516 -1.258 15.566 1.00 89.38 116 VAL A N 1
ATOM 899 C CA . VAL A 1 116 ? -12.778 -2.246 16.371 1.00 89.38 116 VAL A CA 1
ATOM 900 C C . VAL A 1 116 ? -13.251 -2.153 17.815 1.00 89.38 116 VAL A C 1
ATOM 902 O O . VAL A 1 116 ? -13.180 -1.091 18.426 1.00 89.38 116 VAL A O 1
ATOM 905 N N . ALA A 1 117 ? -13.739 -3.263 18.377 1.00 86.06 117 ALA A N 1
ATOM 906 C CA . ALA A 1 117 ? -14.223 -3.334 19.763 1.00 86.06 117 ALA A CA 1
ATOM 907 C C . ALA A 1 117 ? -15.242 -2.231 20.148 1.00 86.06 117 ALA A C 1
ATOM 909 O O . ALA A 1 117 ? -15.262 -1.770 21.284 1.00 86.06 117 ALA A O 1
ATOM 910 N N . GLY A 1 118 ? -16.087 -1.811 19.199 1.00 86.44 118 GLY A N 1
ATOM 911 C CA . GLY A 1 118 ? -17.092 -0.760 19.406 1.00 86.44 118 GLY A CA 1
ATOM 912 C C . GLY A 1 118 ? -16.579 0.676 19.247 1.00 86.44 118 GLY A C 1
ATOM 913 O O . GLY A 1 118 ? -17.352 1.603 19.460 1.00 86.44 118 GLY A O 1
ATOM 914 N N . TYR A 1 119 ? -15.316 0.866 18.857 1.00 87.69 119 TYR A N 1
ATOM 915 C CA . TYR A 1 119 ? -14.722 2.174 18.576 1.0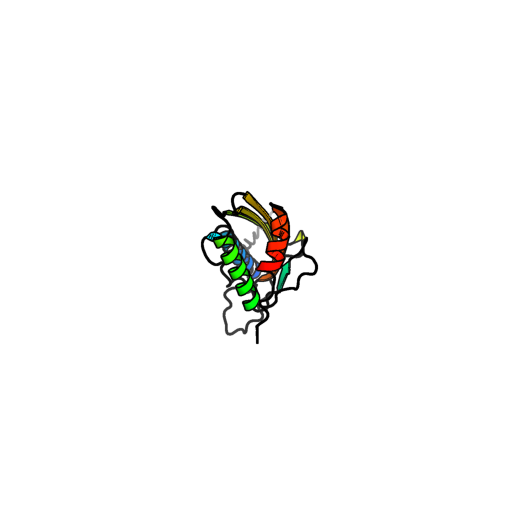0 87.69 119 TYR A CA 1
ATOM 916 C C . TYR A 1 119 ? -14.437 2.347 17.088 1.00 87.69 119 TYR A C 1
ATOM 918 O O . TYR A 1 119 ? -13.991 1.405 16.427 1.00 87.69 119 TYR A O 1
ATOM 926 N N . ASP A 1 120 ? -14.625 3.564 16.584 1.00 92.12 120 ASP A N 1
ATOM 927 C CA . ASP A 1 120 ? -14.285 3.900 15.206 1.00 92.12 120 ASP A CA 1
ATOM 928 C C . ASP A 1 120 ? -12.771 3.830 14.987 1.00 92.12 120 ASP A C 1
ATOM 930 O O . ASP A 1 120 ? -11.970 4.473 15.672 1.00 92.12 120 ASP A O 1
ATOM 934 N N . LEU A 1 121 ? -12.391 3.028 14.000 1.00 93.12 121 LEU A N 1
ATOM 935 C CA . LEU A 1 121 ? -11.048 2.906 13.470 1.00 93.12 121 LEU A CA 1
ATOM 936 C C . LEU A 1 121 ? -10.900 3.863 12.292 1.00 93.12 121 LEU A C 1
ATOM 938 O O . LEU A 1 121 ? -11.700 3.838 11.356 1.00 93.12 121 LEU A O 1
ATOM 942 N N . ARG A 1 122 ? -9.812 4.633 12.281 1.00 94.25 122 ARG A N 1
ATOM 943 C CA . ARG A 1 122 ? -9.368 5.355 11.089 1.00 94.25 122 ARG A CA 1
ATOM 944 C C . ARG A 1 122 ? -7.851 5.409 11.012 1.00 94.25 122 ARG A C 1
ATOM 946 O O . ARG A 1 122 ? -7.196 6.032 11.845 1.00 94.25 122 ARG A O 1
ATOM 953 N N . ILE A 1 123 ? 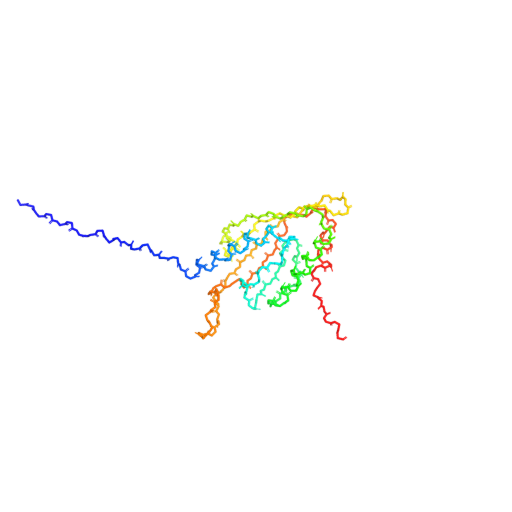-7.296 4.790 9.981 1.00 94.00 123 ILE A N 1
ATOM 954 C CA . ILE A 1 123 ? -5.880 4.848 9.630 1.00 94.00 123 ILE A CA 1
ATOM 955 C C . ILE A 1 123 ? -5.760 5.603 8.314 1.00 94.00 123 ILE A C 1
ATOM 957 O O . ILE A 1 123 ? -6.452 5.294 7.353 1.00 94.00 123 ILE A O 1
ATOM 961 N N . GLU A 1 124 ? -4.867 6.577 8.271 1.00 96.25 124 GLU A N 1
ATOM 962 C CA . GLU A 1 124 ? -4.485 7.303 7.070 1.00 96.25 124 GLU A CA 1
ATOM 963 C C . GLU A 1 124 ? -2.983 7.157 6.875 1.00 96.25 124 GLU A C 1
ATOM 965 O O . GLU A 1 124 ? -2.201 7.368 7.810 1.00 96.25 124 GLU A O 1
ATOM 970 N N . ALA A 1 125 ? -2.579 6.789 5.668 1.00 96.25 125 ALA A N 1
ATOM 971 C CA . ALA A 1 125 ? -1.191 6.508 5.365 1.00 96.25 125 ALA A CA 1
ATOM 972 C C . ALA A 1 125 ? -0.863 6.738 3.888 1.00 96.25 125 ALA A C 1
ATOM 974 O O . ALA A 1 125 ? -1.731 6.871 3.024 1.00 96.25 125 ALA A O 1
ATOM 975 N N . ILE A 1 126 ? 0.434 6.809 3.619 1.00 97.19 126 ILE A N 1
ATOM 976 C CA . ILE A 1 126 ? 1.015 6.969 2.297 1.00 97.19 126 ILE A CA 1
ATOM 977 C C . ILE A 1 126 ? 1.935 5.780 2.054 1.00 97.19 126 ILE A C 1
ATOM 979 O O . ILE A 1 126 ? 2.879 5.550 2.804 1.00 97.19 126 ILE A O 1
ATOM 983 N N . SER A 1 127 ? 1.671 5.039 0.987 1.00 97.38 127 SER A N 1
ATOM 984 C CA . SER A 1 127 ? 2.563 4.011 0.470 1.00 97.38 127 SER A CA 1
ATOM 985 C C . SER A 1 127 ? 3.389 4.563 -0.689 1.00 97.38 127 SER A C 1
ATOM 987 O O . SER A 1 127 ? 2.840 5.118 -1.640 1.00 97.38 127 SER A O 1
ATOM 989 N N . LEU A 1 128 ? 4.705 4.403 -0.624 1.00 97.81 128 LEU A N 1
ATOM 990 C CA . LEU A 1 128 ? 5.655 4.810 -1.657 1.00 97.81 128 LEU A CA 1
ATOM 991 C C . LEU A 1 128 ? 6.269 3.568 -2.297 1.00 97.81 128 LEU A C 1
ATOM 993 O O . LEU A 1 128 ? 6.725 2.674 -1.582 1.00 97.81 128 LEU A O 1
ATOM 997 N N . TYR A 1 129 ? 6.297 3.516 -3.628 1.00 98.12 129 TYR A N 1
ATOM 998 C CA . TYR A 1 129 ? 6.785 2.358 -4.380 1.00 98.12 129 TYR A CA 1
ATOM 999 C C . TYR A 1 129 ? 7.888 2.749 -5.355 1.00 98.12 129 TYR A C 1
ATOM 1001 O O . TYR A 1 129 ? 7.702 3.671 -6.148 1.00 98.12 129 TYR A O 1
ATOM 1009 N N . SER A 1 130 ? 8.995 2.006 -5.358 1.00 97.75 130 SER A N 1
ATOM 1010 C CA . SER A 1 130 ? 10.017 2.103 -6.409 1.00 97.75 130 SER A CA 1
ATOM 1011 C C . SER A 1 130 ? 10.072 0.824 -7.227 1.00 97.75 130 SER A C 1
ATOM 1013 O O . SER A 1 130 ? 9.883 -0.279 -6.707 1.00 97.75 130 SER A O 1
ATOM 1015 N N . LEU A 1 131 ? 10.338 0.999 -8.517 1.00 96.31 131 LEU A N 1
ATOM 1016 C CA . LEU A 1 131 ? 10.492 -0.073 -9.487 1.00 96.31 131 LEU A CA 1
ATOM 1017 C C . LEU A 1 131 ? 11.966 -0.177 -9.869 1.00 96.31 131 LEU A C 1
ATOM 1019 O O . LEU A 1 131 ? 12.663 0.834 -9.956 1.00 96.31 131 LEU A O 1
ATOM 1023 N N . THR A 1 132 ? 12.429 -1.387 -10.146 1.00 93.00 132 THR A N 1
ATOM 1024 C CA . THR A 1 132 ? 13.756 -1.619 -10.732 1.00 93.00 132 THR A CA 1
ATOM 1025 C C . THR A 1 132 ? 13.634 -2.564 -11.914 1.00 93.00 132 THR A C 1
ATOM 1027 O O . THR A 1 132 ? 12.766 -3.436 -11.880 1.00 93.00 132 THR A O 1
ATOM 1030 N N . PRO A 1 133 ? 14.493 -2.436 -12.939 1.00 89.94 133 PRO A N 1
ATOM 1031 C CA . PRO A 1 133 ? 14.554 -3.413 -14.016 1.00 89.94 133 PRO A CA 1
ATOM 1032 C C . PRO A 1 133 ? 14.756 -4.822 -13.453 1.00 89.94 133 PRO A C 1
ATOM 1034 O O . PRO A 1 133 ? 15.598 -5.037 -12.578 1.00 89.94 133 PRO A O 1
ATOM 1037 N N . SER A 1 134 ? 13.973 -5.777 -13.940 1.00 81.81 134 SER A N 1
ATOM 1038 C CA . SER A 1 134 ? 14.122 -7.178 -13.574 1.00 81.81 134 SER A CA 1
ATOM 1039 C C . SER A 1 134 ? 15.373 -7.736 -14.244 1.00 81.81 134 SER A C 1
ATOM 1041 O O . SER A 1 134 ? 15.488 -7.710 -15.466 1.00 81.81 134 SER A O 1
ATOM 1043 N N . ALA A 1 135 ? 16.302 -8.265 -13.449 1.00 69.25 135 ALA A N 1
ATOM 1044 C CA . ALA A 1 135 ? 17.508 -8.928 -13.946 1.00 69.25 135 ALA A CA 1
ATOM 1045 C C . ALA A 1 135 ? 17.274 -10.411 -14.301 1.00 69.25 135 ALA A C 1
ATOM 1047 O O . ALA A 1 135 ? 18.231 -11.180 -14.361 1.00 69.25 135 ALA A O 1
ATOM 1048 N N . LYS A 1 136 ? 16.011 -10.838 -14.459 1.00 65.50 136 LYS A N 1
ATOM 1049 C CA . LYS A 1 136 ? 15.677 -12.237 -14.745 1.00 65.50 136 LYS A CA 1
ATOM 1050 C C . LYS A 1 136 ? 16.305 -12.697 -16.057 1.00 65.50 136 LYS A C 1
ATOM 1052 O O . LYS A 1 136 ? 16.432 -11.916 -16.999 1.00 65.50 136 LYS A O 1
ATOM 1057 N N . ASP A 1 137 ? 16.692 -13.972 -16.078 1.00 57.62 137 ASP A N 1
ATOM 1058 C CA . ASP A 1 137 ? 17.340 -14.591 -17.227 1.00 57.62 137 ASP A CA 1
ATOM 1059 C C . ASP A 1 137 ? 16.494 -14.403 -18.497 1.00 57.62 137 ASP A C 1
ATOM 1061 O O . ASP A 1 137 ? 15.270 -14.552 -18.449 1.00 57.62 137 ASP A O 1
ATOM 1065 N N . PRO A 1 138 ? 17.124 -14.160 -19.660 1.00 53.28 138 PRO A N 1
ATOM 1066 C CA . PRO A 1 138 ? 16.439 -13.912 -20.932 1.00 53.28 138 PRO A CA 1
ATOM 1067 C C . PRO A 1 138 ? 15.557 -15.078 -21.428 1.00 53.28 138 PRO A C 1
ATOM 1069 O O . PRO A 1 138 ? 14.899 -14.945 -22.458 1.00 53.28 138 PRO A O 1
ATOM 1072 N N . GLY A 1 139 ? 15.541 -16.217 -20.723 1.00 53.16 139 GLY A N 1
ATOM 1073 C CA . GLY A 1 139 ? 14.687 -17.376 -20.998 1.00 53.16 139 GLY A CA 1
ATOM 1074 C C . GLY A 1 139 ? 13.340 -17.389 -20.261 1.00 53.16 139 GLY A C 1
ATOM 1075 O O . GLY A 1 139 ? 12.446 -18.129 -20.668 1.00 53.16 139 GLY A O 1
ATOM 1076 N N . GLU A 1 140 ? 13.152 -16.576 -19.217 1.00 55.12 140 GLU A N 1
ATOM 1077 C CA . GLU A 1 140 ? 11.849 -16.379 -18.574 1.00 55.12 140 GLU A CA 1
ATOM 1078 C C . GLU A 1 140 ? 11.274 -15.043 -19.043 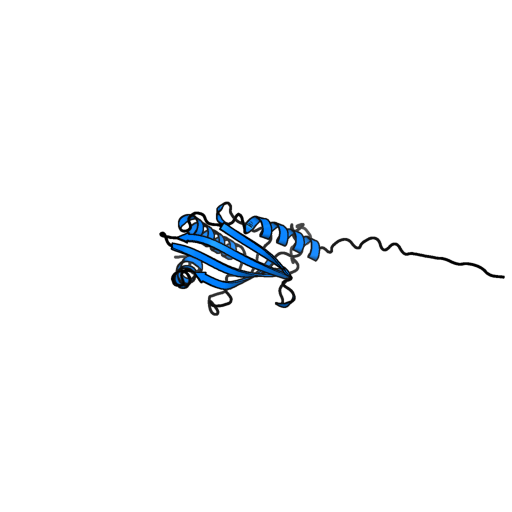1.00 55.12 140 GLU A C 1
ATOM 1080 O O . GLU A 1 140 ? 11.805 -14.001 -18.683 1.00 55.12 140 GLU A O 1
ATOM 1085 N N . CYS A 1 141 ? 10.182 -15.030 -19.819 1.00 52.94 141 CYS A N 1
ATOM 1086 C CA . CYS A 1 141 ? 9.448 -13.784 -20.070 1.00 52.94 141 CYS A CA 1
ATOM 1087 C C . CYS A 1 141 ? 8.849 -13.297 -18.743 1.00 52.94 141 CYS A C 1
ATOM 1089 O O . CYS A 1 141 ? 7.864 -13.885 -18.276 1.00 52.94 141 CYS A O 1
ATOM 1091 N N . PRO A 1 142 ? 9.392 -12.243 -18.108 1.00 62.44 142 PRO A N 1
ATOM 1092 C CA . PRO A 1 142 ? 8.856 -11.819 -16.835 1.00 62.44 142 PRO A CA 1
ATOM 1093 C C . PRO A 1 142 ? 7.507 -11.135 -17.083 1.00 62.44 142 PRO A C 1
ATOM 1095 O O . PRO A 1 142 ? 7.347 -10.347 -18.015 1.00 62.44 142 PRO A O 1
ATOM 1098 N N . LEU A 1 143 ? 6.520 -11.419 -16.227 1.00 74.38 143 LEU A N 1
ATOM 1099 C CA . LEU A 1 143 ? 5.198 -10.771 -16.268 1.00 74.38 143 LEU A CA 1
ATOM 1100 C C . LEU A 1 143 ? 5.296 -9.233 -16.208 1.00 74.38 143 LEU A C 1
ATOM 1102 O O . LEU A 1 143 ? 4.406 -8.538 -16.702 1.00 74.38 143 LEU A O 1
ATOM 1106 N N . LEU A 1 144 ? 6.373 -8.711 -15.611 1.00 85.75 144 LEU A N 1
ATOM 1107 C CA . LEU A 1 144 ? 6.727 -7.296 -15.545 1.00 85.75 144 LEU A CA 1
ATOM 1108 C C . LEU A 1 144 ? 8.232 -7.133 -15.748 1.00 85.75 144 LEU A C 1
ATOM 1110 O O . LEU A 1 144 ? 9.020 -7.798 -15.078 1.00 85.75 144 LEU A O 1
ATOM 1114 N N . THR A 1 145 ? 8.630 -6.208 -16.617 1.00 90.75 145 THR A N 1
ATOM 1115 C CA . THR A 1 145 ? 10.042 -5.847 -16.817 1.00 90.75 145 THR A CA 1
ATOM 1116 C C . THR A 1 145 ? 10.566 -4.959 -15.695 1.00 90.75 145 THR A C 1
ATOM 1118 O O . THR A 1 145 ? 11.762 -4.969 -15.427 1.00 90.75 145 THR A O 1
ATOM 1121 N N . HIS A 1 146 ? 9.681 -4.225 -15.015 1.00 94.69 146 HIS A N 1
ATOM 1122 C CA . HIS A 1 146 ? 10.019 -3.352 -13.893 1.00 94.69 146 HIS A CA 1
ATOM 1123 C C . HIS A 1 146 ? 9.110 -3.654 -12.692 1.00 94.69 146 HIS A C 1
ATOM 1125 O O . HIS A 1 146 ? 8.134 -2.935 -12.469 1.00 94.69 146 HIS A O 1
ATOM 1131 N N . PRO A 1 147 ? 9.358 -4.743 -11.942 1.00 95.62 147 PRO A N 1
ATOM 1132 C CA . PRO A 1 147 ? 8.609 -5.040 -10.727 1.00 95.62 147 PRO A CA 1
ATOM 1133 C C . PRO A 1 147 ? 8.912 -4.036 -9.605 1.00 95.62 147 PRO A C 1
ATOM 1135 O O . PRO A 1 147 ? 9.931 -3.341 -9.604 1.00 95.62 147 PRO A O 1
ATOM 1138 N N . VAL A 1 148 ? 8.031 -3.998 -8.607 1.00 96.94 148 VAL A N 1
ATOM 1139 C CA . VAL A 1 148 ? 8.218 -3.218 -7.380 1.00 96.94 148 VAL A CA 1
ATOM 1140 C C . VAL A 1 148 ? 9.314 -3.858 -6.530 1.00 96.94 148 VAL A C 1
ATOM 1142 O O . VAL A 1 148 ? 9.129 -4.950 -5.992 1.00 96.94 148 VAL A O 1
ATOM 1145 N N . SER A 1 149 ? 10.428 -3.159 -6.350 1.00 96.38 149 SER A N 1
ATOM 1146 C CA . SER A 1 149 ? 11.555 -3.601 -5.518 1.00 96.38 149 SER A CA 1
ATOM 1147 C C . SER A 1 149 ? 11.631 -2.901 -4.170 1.00 96.38 149 SER A C 1
ATOM 1149 O O . SER A 1 149 ? 12.310 -3.377 -3.261 1.00 96.38 149 SER A O 1
ATOM 1151 N N . TYR A 1 150 ? 10.902 -1.802 -4.004 1.00 97.12 150 TYR A N 1
ATOM 1152 C CA . TYR A 1 150 ? 10.852 -1.066 -2.753 1.00 97.12 150 TYR A CA 1
ATOM 1153 C C . TYR A 1 150 ? 9.426 -0.639 -2.433 1.00 97.12 150 TYR A C 1
ATOM 1155 O O . TYR A 1 150 ? 8.721 -0.128 -3.303 1.00 97.12 150 TYR A O 1
ATOM 1163 N N . HIS A 1 151 ? 9.021 -0.817 -1.179 1.00 96.69 151 HIS A N 1
ATOM 1164 C CA . HIS A 1 151 ? 7.756 -0.327 -0.652 1.00 96.69 151 HIS A CA 1
ATOM 1165 C C . HIS A 1 151 ? 7.971 0.269 0.743 1.00 96.69 151 HIS A C 1
ATOM 1167 O O . HIS A 1 151 ? 8.483 -0.393 1.644 1.00 96.69 151 HIS A O 1
ATOM 1173 N N . MET A 1 152 ? 7.555 1.514 0.943 1.00 95.12 152 MET A N 1
ATOM 1174 C CA . MET A 1 152 ? 7.520 2.158 2.256 1.00 95.12 152 MET A CA 1
ATOM 1175 C C . MET A 1 152 ? 6.090 2.548 2.607 1.00 95.12 152 MET A C 1
ATOM 1177 O O . MET A 1 152 ? 5.368 3.017 1.735 1.00 95.12 152 MET A O 1
ATOM 1181 N N . ILE A 1 153 ? 5.694 2.386 3.871 1.00 94.44 153 ILE A N 1
ATOM 1182 C CA . ILE A 1 153 ? 4.441 2.935 4.405 1.00 94.44 153 ILE A CA 1
ATOM 1183 C C . ILE A 1 153 ? 4.760 4.000 5.446 1.00 94.44 153 ILE A C 1
ATOM 1185 O O . ILE A 1 153 ? 5.450 3.725 6.429 1.00 94.44 153 ILE A O 1
ATOM 1189 N N . GLU A 1 154 ? 4.206 5.188 5.257 1.00 93.25 154 GLU A N 1
ATOM 1190 C CA . GLU A 1 154 ? 4.223 6.284 6.218 1.00 93.25 154 GLU A CA 1
ATOM 1191 C C . GLU A 1 154 ? 2.817 6.518 6.758 1.00 93.25 154 GLU A C 1
ATOM 1193 O O . GLU A 1 154 ? 1.875 6.739 6.000 1.00 93.25 154 GLU A O 1
ATOM 1198 N N . PHE A 1 155 ? 2.658 6.482 8.075 1.00 92.31 155 PHE A N 1
ATOM 1199 C CA . PHE A 1 155 ? 1.374 6.717 8.718 1.00 92.31 155 PHE A CA 1
ATOM 1200 C C . PHE A 1 155 ? 1.198 8.203 9.009 1.00 92.31 155 PHE A C 1
ATOM 1202 O O . PHE A 1 155 ? 1.955 8.796 9.777 1.00 92.31 155 PHE A O 1
ATOM 1209 N N . VAL A 1 156 ? 0.159 8.787 8.419 1.00 93.44 156 VAL A N 1
ATOM 1210 C CA . VAL A 1 156 ? -0.220 10.193 8.591 1.00 93.44 156 VAL A CA 1
ATOM 1211 C C . VAL A 1 156 ? -1.058 10.350 9.856 1.00 93.44 156 VAL A C 1
ATOM 1213 O O . VAL A 1 156 ? -0.788 11.210 10.693 1.00 93.44 156 VAL A O 1
ATOM 1216 N N . ASN A 1 157 ? -2.056 9.484 10.035 1.00 92.88 157 ASN A N 1
ATOM 1217 C CA . ASN A 1 157 ? -2.943 9.507 11.191 1.00 92.88 157 ASN A CA 1
ATOM 1218 C C . ASN A 1 157 ? -3.393 8.090 11.560 1.00 92.88 157 ASN A C 1
ATOM 1220 O O . ASN A 1 157 ? -3.623 7.250 10.697 1.00 92.88 157 ASN A O 1
ATOM 1224 N N . ILE A 1 158 ? -3.521 7.820 12.858 1.00 90.62 158 ILE A N 1
ATOM 1225 C CA . ILE A 1 158 ? -4.007 6.538 13.383 1.00 90.62 158 ILE A CA 1
ATOM 1226 C C . ILE A 1 158 ? -4.936 6.853 14.550 1.00 90.62 158 ILE A C 1
ATOM 1228 O O . ILE A 1 158 ? -4.495 7.436 15.544 1.00 90.62 158 ILE A O 1
ATOM 1232 N N . GLN A 1 159 ? -6.195 6.450 14.422 1.00 90.38 159 GLN A N 1
ATOM 1233 C CA . GLN A 1 159 ? -7.244 6.592 15.421 1.00 90.38 159 GLN A CA 1
ATOM 1234 C C . GLN A 1 159 ? -7.914 5.233 15.683 1.00 90.38 159 GLN A C 1
ATOM 1236 O O . GLN A 1 159 ? -8.275 4.557 14.717 1.00 90.38 159 GLN A O 1
ATOM 1241 N N . PRO A 1 160 ? -8.101 4.841 16.957 1.00 88.88 160 PRO A N 1
ATOM 1242 C CA . PRO A 1 160 ? -7.547 5.482 18.155 1.00 88.88 160 PRO A CA 1
ATOM 1243 C C . PRO A 1 160 ? -6.005 5.360 18.256 1.00 88.88 160 PRO A C 1
ATOM 1245 O O . PRO A 1 160 ? -5.424 4.405 17.732 1.00 88.88 160 PRO A O 1
ATOM 1248 N N . PRO A 1 161 ? -5.310 6.272 18.973 1.00 85.56 161 PRO A N 1
ATOM 1249 C CA . PRO A 1 161 ? -3.846 6.255 19.094 1.00 85.56 161 PRO A CA 1
ATOM 1250 C C . PRO A 1 161 ? -3.270 4.971 19.710 1.00 85.56 161 PRO A C 1
ATOM 1252 O O . PRO A 1 161 ? -2.132 4.607 19.414 1.00 85.56 161 PRO A O 1
ATOM 1255 N N . SER A 1 162 ? -4.054 4.262 20.529 1.00 83.06 162 SER A N 1
ATOM 1256 C CA . SER A 1 162 ? -3.684 2.976 21.139 1.00 83.06 162 SER A CA 1
ATOM 1257 C C . SER A 1 162 ? -3.356 1.887 20.110 1.00 83.06 162 SER A C 1
ATOM 1259 O O . SER A 1 162 ? -2.567 0.985 20.396 1.00 83.06 162 SER A O 1
ATOM 1261 N N . LEU A 1 163 ? -3.882 1.994 18.886 1.00 81.81 163 LEU A N 1
ATOM 1262 C CA . LEU A 1 163 ? -3.595 1.049 17.807 1.00 81.81 163 LEU A CA 1
ATOM 1263 C C . LEU A 1 163 ? -2.162 1.129 17.294 1.00 81.81 163 LEU A C 1
ATOM 1265 O O . LEU A 1 163 ? -1.665 0.147 16.749 1.00 81.81 163 LEU A O 1
ATOM 1269 N N . ARG A 1 164 ? -1.473 2.261 17.485 1.00 81.19 164 ARG A N 1
ATOM 1270 C CA . ARG A 1 164 ? -0.078 2.422 17.047 1.00 81.19 164 ARG A CA 1
ATOM 1271 C C . ARG A 1 164 ? 0.813 1.337 17.644 1.00 81.19 164 ARG A C 1
ATOM 1273 O O . ARG A 1 164 ? 1.534 0.658 16.918 1.00 81.19 164 ARG A O 1
ATOM 1280 N N . SER A 1 165 ? 0.704 1.131 18.955 1.00 76.88 165 SER A N 1
ATOM 1281 C CA . SER A 1 165 ? 1.472 0.109 19.669 1.00 76.88 165 SER A CA 1
ATOM 1282 C C . SER A 1 165 ? 1.066 -1.304 19.246 1.00 76.88 165 SER A C 1
ATOM 1284 O O . SER A 1 165 ? 1.922 -2.176 19.113 1.00 76.88 165 SER A O 1
ATOM 1286 N N . MET A 1 166 ? -0.223 -1.533 18.973 1.00 76.12 166 MET A N 1
ATOM 1287 C CA . MET A 1 166 ? -0.716 -2.828 18.496 1.00 76.12 166 MET A CA 1
ATOM 1288 C C . MET A 1 166 ? -0.127 -3.191 17.126 1.00 76.12 166 MET A C 1
ATOM 1290 O O . MET A 1 166 ? 0.368 -4.303 16.953 1.00 76.12 166 MET A O 1
ATOM 1294 N N . LEU A 1 167 ? -0.120 -2.256 16.171 1.00 74.62 167 LEU A N 1
ATOM 1295 C CA . LEU A 1 167 ? 0.447 -2.478 14.836 1.00 74.62 167 LEU A CA 1
ATOM 1296 C C . LEU A 1 167 ? 1.937 -2.841 14.911 1.00 74.62 167 LEU A C 1
ATOM 1298 O O . LEU A 1 167 ? 2.379 -3.783 14.257 1.00 74.62 167 LEU A O 1
ATOM 1302 N N . LEU A 1 168 ? 2.702 -2.160 15.764 1.00 74.25 168 LEU A N 1
ATOM 1303 C CA . LEU A 1 168 ? 4.120 -2.462 15.953 1.00 74.25 168 LEU A CA 1
ATOM 1304 C C . LEU A 1 168 ? 4.363 -3.832 16.598 1.00 74.25 168 LEU A C 1
ATOM 1306 O O . LEU A 1 168 ? 5.230 -4.584 16.156 1.00 74.25 168 LEU A O 1
ATOM 1310 N N . HIS A 1 169 ? 3.627 -4.156 17.662 1.00 70.50 169 HIS A N 1
ATOM 1311 C CA . HIS A 1 169 ? 3.896 -5.357 18.453 1.00 70.50 169 HIS A CA 1
ATOM 1312 C C . HIS A 1 169 ? 3.340 -6.638 17.839 1.00 70.50 169 HIS A C 1
ATOM 1314 O O . HIS A 1 169 ? 3.933 -7.698 18.039 1.00 70.50 169 HIS A O 1
ATOM 1320 N N . VAL A 1 170 ? 2.219 -6.550 17.123 1.00 67.44 170 VAL A N 1
ATOM 1321 C CA . VAL A 1 170 ? 1.490 -7.725 16.632 1.00 67.44 170 VAL A CA 1
ATOM 1322 C C . VAL A 1 170 ? 1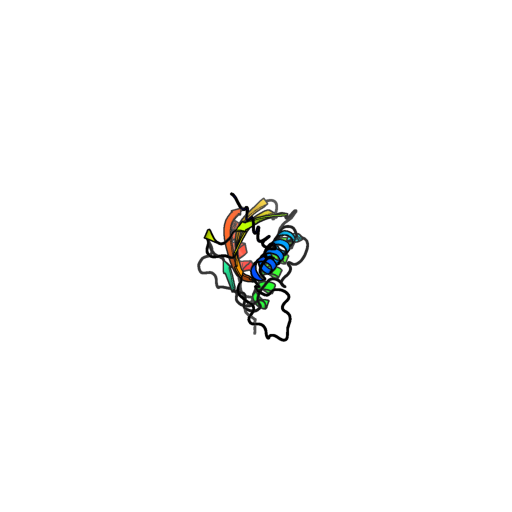.822 -8.015 15.172 1.00 67.44 170 VAL A C 1
ATOM 1324 O O . VAL A 1 170 ? 2.030 -9.171 14.817 1.00 67.44 170 VAL A O 1
ATOM 1327 N N . TRP A 1 171 ? 1.910 -6.987 14.324 1.00 69.88 171 TRP A N 1
ATOM 1328 C CA . TRP A 1 171 ? 2.154 -7.184 12.894 1.00 69.88 171 TRP A CA 1
ATOM 1329 C C . TRP A 1 171 ? 3.643 -7.181 12.536 1.00 69.88 171 TRP A C 1
ATOM 1331 O O . TRP A 1 171 ? 4.081 -8.036 11.768 1.00 69.88 171 TRP A O 1
ATOM 1341 N N . TRP A 1 172 ? 4.434 -6.255 13.089 1.00 68.94 172 TRP A N 1
ATOM 1342 C CA . TRP A 1 172 ? 5.814 -6.060 12.630 1.00 68.94 172 TRP A CA 1
ATOM 1343 C C . TRP A 1 172 ? 6.861 -6.946 13.317 1.00 68.94 172 TRP A C 1
ATOM 1345 O O . TRP A 1 172 ? 8.046 -6.882 12.995 1.00 68.94 172 TRP A O 1
ATOM 1355 N N . ARG A 1 173 ? 6.483 -7.829 14.245 1.00 64.00 173 ARG A N 1
ATOM 1356 C CA . ARG A 1 173 ? 7.460 -8.811 14.728 1.00 64.00 173 ARG A CA 1
ATOM 1357 C C . ARG A 1 173 ? 7.787 -9.772 13.583 1.00 64.00 173 ARG A C 1
ATOM 1359 O O . ARG A 1 173 ? 6.873 -10.452 13.110 1.00 64.00 173 ARG A O 1
ATOM 1366 N N . PRO A 1 174 ? 9.057 -9.885 13.138 1.00 51.56 174 PRO A N 1
ATOM 1367 C CA . PRO A 1 174 ? 9.431 -11.057 12.373 1.00 51.56 174 PRO A CA 1
ATOM 1368 C C . PRO A 1 174 ? 9.059 -12.238 13.265 1.00 51.56 174 PRO A C 1
ATOM 1370 O O . PRO A 1 174 ? 9.430 -12.265 14.438 1.00 51.56 174 PRO A O 1
ATOM 1373 N N . LEU A 1 175 ? 8.248 -13.165 12.751 1.00 47.53 175 LEU A N 1
ATOM 1374 C CA . LEU A 1 175 ? 8.133 -14.486 13.355 1.00 47.53 175 LEU A CA 1
ATOM 1375 C C . LEU A 1 175 ? 9.545 -15.063 13.288 1.00 47.53 175 LEU A C 1
ATOM 1377 O O . LEU A 1 175 ? 9.911 -15.664 12.278 1.00 47.53 175 LEU A O 1
ATOM 1381 N N . THR A 1 176 ? 10.349 -14.776 14.309 1.00 43.38 176 THR A N 1
ATOM 1382 C CA . THR A 1 176 ? 11.582 -15.477 14.599 1.00 43.38 176 THR A CA 1
ATOM 1383 C C . THR A 1 176 ? 11.176 -16.933 14.613 1.00 43.38 176 THR A C 1
ATOM 1385 O O . THR A 1 176 ? 10.263 -17.320 15.346 1.00 43.38 176 THR A O 1
ATOM 1388 N N . GLU A 1 177 ? 11.762 -17.703 13.705 1.00 38.59 177 GLU A N 1
ATOM 1389 C CA . GLU A 1 177 ? 11.647 -19.148 13.728 1.00 38.59 177 GLU A CA 1
ATOM 1390 C C . GLU A 1 177 ? 12.008 -19.587 15.150 1.00 38.59 177 GLU A C 1
ATOM 1392 O O . GLU A 1 177 ? 13.131 -19.380 15.606 1.00 38.59 177 GLU A O 1
ATOM 1397 N N . MET A 1 178 ? 11.019 -20.097 15.888 1.00 34.09 178 MET A N 1
ATOM 1398 C CA . MET A 1 178 ? 11.305 -20.953 17.027 1.00 34.09 178 MET A CA 1
ATOM 1399 C C . MET A 1 178 ? 11.931 -22.204 16.414 1.00 34.09 178 MET A C 1
ATOM 1401 O O . MET A 1 178 ? 11.219 -23.013 15.817 1.00 34.09 178 MET A O 1
ATOM 1405 N N . GLN A 1 179 ? 13.263 -22.254 16.448 1.00 34.56 179 GLN A N 1
ATOM 1406 C CA . GLN A 1 179 ? 14.025 -23.489 16.296 1.00 34.56 179 GLN A CA 1
ATOM 1407 C C . GLN A 1 179 ? 13.731 -24.420 17.469 1.00 34.56 179 GLN A C 1
ATOM 1409 O O . GLN A 1 179 ? 13.566 -23.903 18.600 1.00 34.56 179 GLN A O 1
#

Radius of gyration: 21.3 Å; chains: 1; bounding box: 35×56×82 Å

Sequence (179 aa):
DAPLRRCGDLLQRPVGPSDYELSLGRITDTLRSDYPAFFERSPSFHIYDDAIVFMLGTPFHGVQTLRGKRSYCKALRALQTLAGNLVRDGIVECRIGDGTPYGHALKVHWTCGGTVAGYDLRIEAISLYSLTPSAKDPGECPLLTHPVSYHMIEFVNIQPPSLRSMLLHVWWRPLTEMQ

Organism: NCBI:txid1333877